Protein AF-A0A6G2DEQ8-F1 (afdb_monomer)

Sequence (140 aa):
EFADGIHILPENAVPGEEVFSYLDLDDEIIELSITPNRADALSMCGVAHEVAAIYDKAVNFKEFTLTETNEAAADALSVSIETDKAPYYAARILDNVTIAPSPQWLQNLLMNEGIRPINNVVDVTNYILLYFGQPMHAFD

Mean predicted aligned error: 4.81 Å

Structure (mmCIF, N/CA/C/O backbone):
data_AF-A0A6G2DEQ8-F1
#
_entry.id   AF-A0A6G2DEQ8-F1
#
loop_
_atom_site.group_PDB
_atom_site.id
_atom_site.type_symbol
_atom_site.label_atom_id
_atom_site.label_alt_id
_atom_site.label_comp_id
_atom_site.label_asym_id
_atom_site.label_entity_id
_atom_site.label_seq_id
_atom_site.pdbx_PDB_ins_code
_atom_site.Cartn_x
_atom_site.Cartn_y
_atom_site.Cartn_z
_atom_site.occupancy
_atom_site.B_iso_or_equiv
_atom_site.auth_seq_id
_atom_site.auth_comp_id
_atom_site.auth_asym_id
_atom_site.auth_atom_id
_atom_site.pdbx_PDB_model_num
ATOM 1 N N . GLU A 1 1 ? 6.676 -10.536 16.449 1.00 45.03 1 GLU A N 1
ATOM 2 C CA . GLU A 1 1 ? 7.874 -10.259 17.267 1.00 45.03 1 GLU A CA 1
ATOM 3 C C . GLU A 1 1 ? 9.098 -10.475 16.402 1.00 45.03 1 GLU A C 1
ATOM 5 O O . GLU A 1 1 ? 9.167 -11.501 15.737 1.00 45.03 1 GLU A O 1
ATOM 10 N N . PHE A 1 2 ? 10.036 -9.527 16.384 1.00 51.91 2 PHE A N 1
ATOM 11 C CA . PHE A 1 2 ? 11.394 -9.832 15.938 1.00 51.91 2 PHE A CA 1
ATOM 12 C C . PHE A 1 2 ? 11.971 -10.758 17.003 1.00 51.91 2 PHE A C 1
ATOM 14 O O . PHE A 1 2 ? 12.320 -10.308 18.091 1.00 51.91 2 PHE A O 1
ATOM 21 N N . ALA A 1 3 ? 11.907 -12.058 16.748 1.00 56.75 3 ALA A N 1
ATOM 22 C CA . ALA A 1 3 ? 12.377 -13.049 17.691 1.00 56.75 3 ALA A CA 1
ATOM 23 C C . ALA A 1 3 ? 13.905 -13.110 17.614 1.00 56.75 3 ALA A C 1
ATOM 25 O O . ALA A 1 3 ? 14.460 -13.316 16.535 1.00 56.75 3 ALA A O 1
ATOM 26 N N . ASP A 1 4 ? 14.580 -12.982 18.757 1.00 66.00 4 ASP A N 1
ATOM 27 C CA . ASP A 1 4 ? 15.927 -13.527 18.920 1.00 66.00 4 ASP A CA 1
ATOM 28 C C . ASP A 1 4 ? 15.814 -15.055 18.768 1.00 66.00 4 ASP A C 1
ATOM 30 O O . ASP A 1 4 ? 15.499 -15.773 19.719 1.00 66.00 4 ASP A O 1
ATOM 34 N N . GLY A 1 5 ? 15.958 -15.558 17.541 1.00 75.19 5 GLY A N 1
ATOM 35 C CA . GLY A 1 5 ? 15.690 -16.960 17.237 1.00 75.19 5 GLY A CA 1
ATOM 36 C C . GLY A 1 5 ? 15.700 -17.290 15.748 1.00 75.19 5 GLY A C 1
ATOM 37 O O . GLY A 1 5 ? 16.101 -16.494 14.904 1.00 75.19 5 GLY A O 1
ATOM 38 N N . ILE A 1 6 ? 15.282 -18.514 15.435 1.00 84.12 6 ILE A N 1
ATOM 39 C CA . ILE A 1 6 ? 15.141 -18.999 14.059 1.00 84.12 6 ILE A CA 1
ATOM 40 C C . ILE A 1 6 ? 13.793 -18.572 13.474 1.00 84.12 6 ILE A C 1
ATOM 42 O O . ILE A 1 6 ? 12.805 -18.453 14.199 1.00 84.12 6 ILE A O 1
ATOM 46 N N . HIS A 1 7 ? 13.739 -18.382 12.156 1.00 82.75 7 HIS A N 1
ATOM 47 C CA . HIS A 1 7 ? 12.473 -18.167 11.465 1.00 82.75 7 HIS A CA 1
ATOM 48 C C . HIS A 1 7 ? 11.648 -19.462 11.476 1.00 82.75 7 HIS A C 1
ATOM 50 O O . HIS A 1 7 ? 12.164 -20.537 11.163 1.00 82.75 7 HIS A O 1
ATOM 56 N N . ILE A 1 8 ? 10.373 -19.358 11.847 1.00 84.81 8 ILE A N 1
ATOM 57 C CA . ILE A 1 8 ? 9.439 -20.485 11.863 1.00 84.81 8 ILE A CA 1
ATOM 58 C C . ILE A 1 8 ? 8.671 -20.456 10.546 1.00 84.81 8 ILE A C 1
ATOM 60 O O . ILE A 1 8 ? 7.896 -19.534 10.306 1.00 84.81 8 ILE A O 1
ATOM 64 N N . LEU A 1 9 ? 8.906 -21.455 9.696 1.00 87.00 9 LEU A N 1
ATOM 65 C CA . LEU A 1 9 ? 8.199 -21.589 8.425 1.00 87.00 9 LEU A CA 1
ATOM 66 C C . LEU A 1 9 ? 6.715 -21.945 8.640 1.00 87.00 9 LEU A C 1
ATOM 68 O O . LEU A 1 9 ? 6.367 -22.508 9.683 1.00 87.00 9 LEU A O 1
ATOM 72 N N . PRO A 1 10 ? 5.846 -21.660 7.652 1.00 85.12 10 PRO A N 1
ATOM 73 C CA . PRO A 1 10 ? 4.450 -22.087 7.674 1.00 85.12 10 PRO A CA 1
ATOM 74 C C . PRO A 1 10 ? 4.292 -23.593 7.932 1.00 85.12 10 PRO A C 1
ATOM 76 O O . PRO A 1 10 ? 5.093 -24.398 7.461 1.00 85.12 10 PRO A O 1
ATOM 79 N N . GLU A 1 11 ? 3.226 -23.998 8.631 1.00 88.62 11 GLU A N 1
ATOM 80 C CA . GLU A 1 11 ? 2.970 -25.415 8.961 1.00 88.62 11 GLU A CA 1
ATOM 81 C C . GLU A 1 11 ? 2.827 -26.317 7.723 1.00 88.62 11 GLU A C 1
ATOM 83 O O . GLU A 1 11 ? 3.030 -27.526 7.802 1.00 88.62 11 GLU A O 1
ATOM 88 N N . ASN A 1 12 ? 2.482 -25.733 6.574 1.00 88.62 12 ASN A N 1
ATOM 89 C CA . ASN A 1 12 ? 2.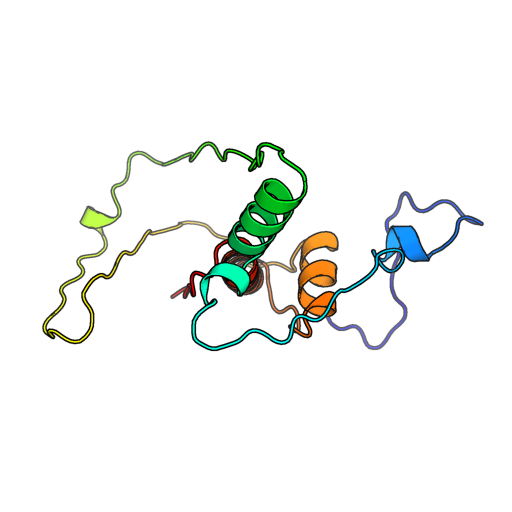363 -26.417 5.292 1.00 88.62 12 ASN A CA 1
ATOM 90 C C . ASN A 1 12 ? 3.673 -26.457 4.483 1.00 88.62 12 ASN A C 1
ATOM 92 O O . ASN A 1 12 ? 3.631 -26.880 3.329 1.00 88.62 12 ASN A O 1
ATOM 96 N N . ALA A 1 13 ? 4.807 -26.023 5.044 1.00 91.81 13 ALA A N 1
ATOM 97 C CA . ALA A 1 13 ? 6.097 -26.101 4.367 1.00 91.81 13 ALA A CA 1
ATOM 98 C C . ALA A 1 13 ? 6.546 -27.559 4.177 1.00 91.81 13 ALA A C 1
ATOM 100 O O . ALA A 1 13 ? 6.560 -28.354 5.122 1.00 91.81 13 ALA A O 1
ATOM 101 N N . VAL A 1 14 ? 6.928 -27.914 2.949 1.00 94.75 14 VAL A N 1
ATOM 102 C CA . VAL A 1 14 ? 7.310 -29.282 2.576 1.00 94.75 14 VAL A CA 1
ATOM 103 C C . VAL A 1 14 ? 8.825 -29.471 2.731 1.00 94.75 14 VAL A C 1
ATOM 105 O O . VAL A 1 14 ? 9.606 -28.775 2.078 1.00 94.75 14 VAL A O 1
ATOM 108 N N . PRO A 1 15 ? 9.291 -30.428 3.558 1.00 94.19 15 PRO A N 1
ATOM 109 C CA . PRO A 1 15 ? 10.719 -30.682 3.712 1.00 94.19 15 PRO A CA 1
ATOM 110 C C . PRO A 1 15 ? 11.403 -31.049 2.389 1.00 94.19 15 PRO A C 1
ATOM 112 O O . PRO A 1 15 ? 11.011 -32.006 1.722 1.00 94.19 15 PRO A O 1
ATOM 115 N N . GLY A 1 16 ? 12.474 -30.323 2.062 1.00 93.56 16 GLY A N 1
ATOM 116 C CA . GLY A 1 16 ? 13.280 -30.534 0.856 1.00 93.56 16 GLY A CA 1
ATOM 117 C C . GLY A 1 16 ? 12.972 -29.573 -0.295 1.00 93.56 16 GLY A C 1
ATOM 118 O O . GLY A 1 16 ? 13.747 -29.544 -1.247 1.00 93.56 16 GLY A O 1
ATOM 119 N N . GLU A 1 17 ? 11.901 -28.781 -0.206 1.00 93.44 17 GLU A N 1
ATOM 120 C CA . GLU A 1 17 ? 11.655 -27.676 -1.138 1.00 93.44 17 GLU A CA 1
ATOM 121 C C . GLU A 1 17 ? 12.560 -26.473 -0.847 1.00 93.44 17 GLU A C 1
ATOM 123 O O . GLU A 1 17 ? 13.079 -26.304 0.262 1.00 93.44 17 GLU A O 1
ATOM 128 N N . GLU A 1 18 ? 12.765 -25.636 -1.866 1.00 91.81 18 GLU A N 1
ATOM 129 C CA . GLU A 1 18 ? 13.539 -24.408 -1.719 1.00 91.81 18 GLU A CA 1
ATOM 130 C C . GLU A 1 18 ? 12.836 -23.423 -0.782 1.00 91.81 18 GLU A C 1
ATOM 132 O O . GLU A 1 18 ? 11.621 -23.247 -0.814 1.00 91.81 18 GLU A O 1
ATOM 137 N N . VAL A 1 19 ? 13.623 -22.759 0.067 1.00 89.69 19 VAL A N 1
ATOM 138 C CA . VAL A 1 19 ? 13.089 -21.863 1.100 1.00 89.69 19 VAL A CA 1
ATOM 139 C C . VAL A 1 19 ? 12.644 -20.508 0.543 1.00 89.69 19 VAL A C 1
ATOM 141 O O . VAL A 1 19 ? 11.846 -19.827 1.178 1.00 89.69 19 VAL A O 1
ATOM 144 N N . PHE A 1 20 ? 13.155 -20.100 -0.622 1.00 89.25 20 PHE A N 1
ATOM 145 C CA . PHE A 1 20 ? 12.992 -18.738 -1.136 1.00 89.25 20 PHE A CA 1
ATOM 146 C C . PHE A 1 20 ? 11.528 -18.372 -1.371 1.00 89.25 20 PHE A C 1
ATOM 148 O O . PHE A 1 20 ? 11.095 -17.333 -0.882 1.00 89.25 20 PHE A O 1
ATOM 155 N N . SER A 1 21 ? 10.748 -19.271 -1.974 1.00 84.81 21 SER A N 1
ATOM 156 C CA . SER A 1 21 ? 9.317 -19.051 -2.210 1.00 84.81 21 SER A CA 1
ATOM 157 C C . SER A 1 21 ? 8.491 -19.002 -0.921 1.00 84.81 21 SER A C 1
ATOM 159 O O . SER A 1 21 ? 7.436 -18.383 -0.887 1.00 84.81 21 SER A O 1
ATOM 161 N N . TYR A 1 22 ? 8.956 -19.620 0.174 1.00 83.81 22 TYR A N 1
ATOM 162 C CA . TYR A 1 22 ? 8.298 -19.484 1.482 1.00 83.81 22 TYR A CA 1
ATOM 163 C C . TYR A 1 22 ? 8.568 -18.129 2.144 1.00 83.81 22 TYR A C 1
ATOM 165 O O . TYR A 1 22 ? 7.848 -17.740 3.064 1.00 83.81 22 TYR A O 1
ATOM 173 N N . LEU A 1 23 ? 9.623 -17.439 1.713 1.00 83.38 23 LEU A N 1
ATOM 174 C CA . LEU A 1 23 ? 10.081 -16.178 2.282 1.00 83.38 23 LEU A CA 1
ATOM 175 C C . LEU A 1 23 ? 9.848 -14.980 1.347 1.00 83.38 23 LEU A C 1
ATOM 177 O O . LEU A 1 23 ? 10.221 -13.876 1.728 1.00 83.38 23 LEU A O 1
ATOM 181 N N . ASP A 1 24 ? 9.241 -15.183 0.171 1.00 81.94 24 ASP A N 1
ATOM 182 C CA . ASP A 1 24 ? 9.149 -14.200 -0.924 1.00 81.94 24 ASP A CA 1
ATOM 183 C C . ASP A 1 24 ? 10.523 -13.577 -1.270 1.00 81.94 24 ASP A C 1
ATOM 185 O O . ASP A 1 24 ? 10.665 -12.362 -1.426 1.00 81.94 24 ASP A O 1
ATOM 189 N N . LEU A 1 25 ? 11.563 -14.420 -1.325 1.00 83.38 25 LEU A N 1
ATOM 190 C CA . LEU A 1 25 ? 12.948 -14.042 -1.655 1.00 83.38 25 LEU A CA 1
ATOM 191 C C . LEU A 1 25 ? 13.375 -14.504 -3.060 1.00 83.38 25 LEU A C 1
ATOM 193 O O . LEU A 1 25 ? 14.568 -14.585 -3.353 1.00 83.38 25 LEU A O 1
ATOM 197 N N . ASP A 1 26 ? 12.411 -14.851 -3.906 1.00 87.62 26 ASP A N 1
ATOM 198 C CA . ASP A 1 26 ? 12.575 -15.334 -5.278 1.00 87.62 26 ASP A CA 1
ATOM 199 C C . ASP A 1 26 ? 12.080 -14.331 -6.339 1.00 87.62 26 ASP A C 1
ATOM 201 O O . ASP A 1 26 ? 11.819 -14.724 -7.474 1.00 87.62 26 ASP A O 1
ATOM 205 N N . ASP A 1 27 ? 11.994 -13.044 -5.984 1.00 87.81 27 ASP A N 1
ATOM 206 C CA . ASP A 1 27 ? 11.565 -11.952 -6.871 1.00 87.81 27 ASP A CA 1
ATOM 207 C C . ASP A 1 27 ? 12.679 -10.912 -7.099 1.00 87.81 27 ASP A C 1
ATOM 209 O O . ASP A 1 27 ? 13.596 -10.749 -6.284 1.00 87.81 27 ASP A O 1
ATOM 213 N N . GLU A 1 28 ? 12.601 -10.186 -8.214 1.00 91.25 28 GLU A N 1
ATOM 214 C CA . GLU A 1 28 ? 13.540 -9.120 -8.552 1.00 91.25 28 GLU A CA 1
ATOM 215 C C . GLU A 1 28 ? 1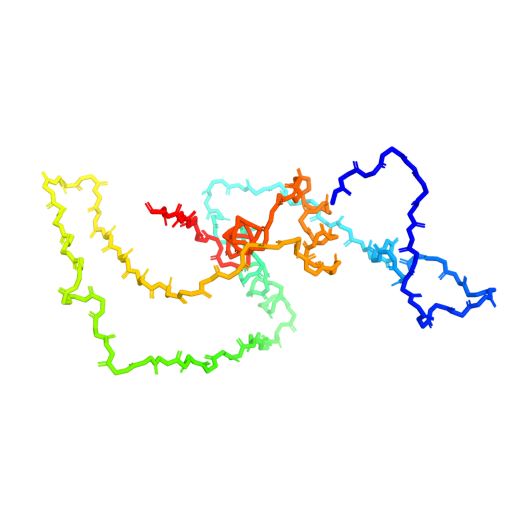3.015 -7.734 -8.162 1.00 91.25 28 GLU A C 1
ATOM 217 O O . GLU A 1 28 ? 11.940 -7.301 -8.572 1.00 91.25 28 GLU A O 1
ATOM 222 N N . ILE A 1 29 ? 13.839 -6.973 -7.437 1.00 92.56 29 ILE A N 1
ATOM 223 C CA . ILE A 1 29 ? 13.521 -5.596 -7.042 1.00 92.56 29 ILE A CA 1
ATOM 224 C C . ILE A 1 29 ? 14.197 -4.6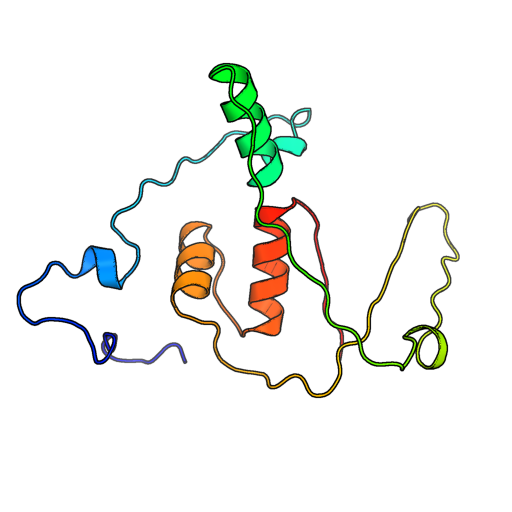22 -8.009 1.00 92.56 29 ILE A C 1
ATOM 226 O O . ILE A 1 29 ? 15.422 -4.616 -8.161 1.00 92.56 29 ILE A O 1
ATOM 230 N N . ILE A 1 30 ? 13.395 -3.776 -8.658 1.00 94.56 30 ILE A N 1
ATOM 231 C CA . ILE A 1 30 ? 13.870 -2.739 -9.579 1.00 94.56 30 ILE A CA 1
ATOM 232 C C . ILE A 1 30 ? 13.828 -1.385 -8.872 1.00 94.56 30 ILE A C 1
ATOM 234 O O . ILE A 1 30 ? 12.762 -0.810 -8.671 1.00 94.56 30 ILE A O 1
ATOM 238 N N . GLU A 1 31 ? 15.000 -0.834 -8.561 1.00 94.56 31 GLU A N 1
ATOM 239 C CA . GLU A 1 31 ? 15.109 0.510 -7.992 1.00 94.56 31 GLU A CA 1
ATOM 240 C C . GLU A 1 31 ? 15.067 1.579 -9.097 1.00 94.56 31 GLU A C 1
ATOM 242 O O . GLU A 1 31 ? 15.895 1.600 -10.015 1.00 94.56 31 GLU A O 1
ATOM 247 N N . LEU A 1 32 ? 14.095 2.491 -9.013 1.00 94.56 32 LEU A N 1
ATOM 248 C CA . LEU A 1 32 ? 13.913 3.569 -9.983 1.00 94.56 32 LEU A CA 1
ATOM 249 C C . LEU A 1 32 ? 14.534 4.877 -9.481 1.00 94.56 32 LEU A C 1
ATOM 251 O O . LEU A 1 32 ? 14.175 5.396 -8.426 1.00 94.56 32 LEU A O 1
ATOM 255 N N . SER A 1 33 ? 15.399 5.491 -10.293 1.00 96.31 33 SER A N 1
ATOM 256 C CA . SER A 1 33 ? 15.838 6.872 -10.060 1.00 96.31 33 SER A CA 1
ATOM 257 C C . SER A 1 33 ? 14.827 7.846 -10.669 1.00 96.31 33 SER A C 1
ATOM 259 O O . SER A 1 33 ? 14.880 8.174 -11.856 1.00 96.31 33 SER A O 1
ATOM 261 N N . ILE A 1 34 ? 13.861 8.266 -9.855 1.00 95.56 34 ILE A N 1
ATOM 262 C CA . ILE A 1 34 ? 12.720 9.076 -10.296 1.00 95.56 34 ILE A CA 1
ATOM 263 C C . ILE A 1 34 ? 13.089 10.564 -10.311 1.00 95.56 34 ILE A C 1
ATOM 265 O O . ILE A 1 34 ? 13.573 11.124 -9.326 1.00 95.56 34 ILE A O 1
ATOM 269 N N . THR A 1 35 ? 12.831 11.236 -11.433 1.00 96.62 35 THR A N 1
ATOM 270 C CA . THR A 1 35 ? 13.001 12.689 -11.558 1.00 96.62 35 THR A CA 1
ATOM 271 C C . THR A 1 35 ? 11.794 13.444 -10.978 1.00 96.62 35 THR A C 1
ATOM 273 O O . THR A 1 35 ? 10.681 12.919 -10.980 1.00 96.62 35 THR A O 1
ATOM 276 N N . PRO A 1 36 ? 11.939 14.713 -10.539 1.00 96.56 36 PRO A N 1
ATOM 277 C CA . PRO A 1 36 ? 10.867 15.439 -9.837 1.00 96.56 36 PRO A CA 1
ATOM 278 C C . PRO A 1 36 ? 9.545 15.594 -10.604 1.00 96.56 36 PRO A C 1
ATOM 280 O O . PRO A 1 36 ? 8.495 15.795 -10.004 1.00 96.56 36 PRO A O 1
ATOM 283 N N . ASN A 1 37 ? 9.579 15.519 -11.934 1.00 97.31 37 ASN A N 1
ATOM 284 C CA . ASN A 1 37 ? 8.401 15.613 -12.796 1.00 97.31 37 ASN A CA 1
ATOM 285 C C . ASN A 1 37 ? 7.644 14.282 -12.967 1.00 97.31 37 ASN A C 1
ATOM 287 O O . ASN A 1 37 ? 6.684 14.254 -13.733 1.00 97.31 37 ASN A O 1
ATOM 291 N N . ARG A 1 38 ? 8.088 13.197 -12.316 1.00 97.12 38 ARG A N 1
ATOM 292 C CA . ARG A 1 38 ? 7.525 11.840 -12.420 1.00 97.12 38 ARG A CA 1
ATOM 293 C C . ARG A 1 38 ? 7.033 11.305 -11.073 1.00 97.12 38 ARG A C 1
ATOM 295 O O . ARG A 1 38 ? 7.250 10.148 -10.733 1.00 97.12 38 ARG A O 1
ATOM 302 N N . ALA A 1 39 ? 6.381 12.161 -10.285 1.00 97.00 39 ALA A N 1
ATOM 303 C CA . ALA A 1 39 ? 5.841 11.780 -8.979 1.00 97.00 39 ALA A CA 1
ATOM 304 C C . ALA A 1 39 ? 4.806 10.640 -9.060 1.00 97.00 39 ALA A C 1
ATOM 306 O O . ALA A 1 39 ? 4.630 9.910 -8.092 1.00 97.00 39 ALA A O 1
ATOM 307 N N . ASP A 1 40 ? 4.168 10.449 -10.218 1.00 97.00 40 ASP A N 1
ATOM 308 C CA . ASP A 1 40 ? 3.322 9.291 -10.513 1.00 97.00 40 ASP A CA 1
ATOM 309 C C . ASP A 1 40 ? 4.057 7.958 -10.288 1.00 97.00 40 ASP A C 1
ATOM 311 O O . ASP A 1 40 ? 3.495 7.035 -9.698 1.00 97.00 40 ASP A O 1
ATOM 315 N N . ALA A 1 41 ? 5.337 7.881 -10.667 1.00 97.19 41 ALA A N 1
ATOM 316 C CA . ALA A 1 41 ? 6.156 6.677 -10.556 1.00 97.19 41 ALA A CA 1
ATOM 317 C C . ALA A 1 41 ? 6.615 6.363 -9.119 1.00 97.19 41 ALA A C 1
ATOM 319 O O . ALA A 1 41 ? 7.285 5.359 -8.909 1.00 97.19 41 ALA A O 1
ATOM 320 N N . LEU A 1 42 ? 6.238 7.172 -8.119 1.00 96.94 42 LEU A N 1
ATOM 321 C CA . LEU A 1 42 ? 6.468 6.884 -6.693 1.00 96.94 42 LEU A CA 1
ATOM 322 C C . LEU A 1 42 ? 5.447 5.885 -6.116 1.00 96.94 42 LEU A C 1
ATOM 324 O O . LEU A 1 42 ? 5.316 5.766 -4.900 1.00 96.94 42 LEU A O 1
ATOM 328 N N . SER A 1 43 ? 4.681 5.211 -6.974 1.00 97.56 43 SER A N 1
ATOM 329 C CA . SER A 1 43 ? 3.659 4.246 -6.581 1.00 97.56 43 SER A CA 1
ATOM 330 C C . SER A 1 43 ? 3.585 3.075 -7.551 1.00 97.56 43 SER A C 1
ATOM 332 O O . SER A 1 43 ? 3.812 3.243 -8.754 1.00 97.56 43 SER A O 1
ATOM 334 N N . MET A 1 44 ? 3.161 1.911 -7.059 1.00 97.06 44 MET A N 1
ATOM 335 C CA . MET A 1 44 ? 2.927 0.741 -7.910 1.00 97.06 44 MET A CA 1
ATOM 336 C C . MET A 1 44 ? 1.853 1.006 -8.964 1.00 97.06 44 MET A C 1
ATOM 338 O O . MET A 1 44 ? 2.015 0.598 -10.111 1.00 97.06 44 MET A O 1
ATOM 342 N N . CYS A 1 45 ? 0.780 1.730 -8.617 1.00 97.44 45 CYS A N 1
ATOM 343 C CA . CYS A 1 45 ? -0.249 2.112 -9.586 1.00 97.44 45 CYS A CA 1
ATOM 344 C C . CYS A 1 45 ? 0.321 2.958 -10.732 1.00 97.44 45 CYS A C 1
ATOM 346 O O . CYS A 1 45 ? 0.037 2.682 -11.899 1.00 97.44 45 CYS A O 1
ATOM 348 N N . GLY A 1 46 ? 1.127 3.976 -10.422 1.00 97.62 46 GLY A N 1
ATOM 349 C CA . GLY A 1 46 ? 1.699 4.847 -11.447 1.00 97.62 46 GLY A CA 1
ATOM 350 C C . GLY A 1 46 ? 2.747 4.145 -12.308 1.00 97.62 46 GLY A C 1
ATOM 351 O O . GLY A 1 46 ? 2.696 4.259 -13.533 1.00 97.62 46 GLY A O 1
ATOM 352 N N . VAL A 1 47 ? 3.622 3.329 -11.707 1.00 97.69 47 VAL A N 1
ATOM 353 C CA . VAL A 1 47 ? 4.573 2.492 -12.464 1.00 97.69 47 VAL A CA 1
ATOM 354 C C . VAL A 1 47 ? 3.834 1.487 -13.350 1.00 97.69 47 VAL A C 1
ATOM 356 O O . VAL A 1 47 ? 4.190 1.328 -14.516 1.00 97.69 47 VAL A O 1
ATOM 359 N N . ALA A 1 48 ? 2.765 0.853 -12.858 1.00 97.81 48 ALA A N 1
ATOM 360 C CA . ALA A 1 48 ? 1.958 -0.069 -13.657 1.00 97.81 48 ALA A CA 1
ATOM 361 C C . ALA A 1 48 ? 1.335 0.621 -14.880 1.00 97.81 48 ALA A C 1
ATOM 363 O O . ALA A 1 48 ? 1.329 0.043 -15.967 1.00 97.81 48 ALA A O 1
ATOM 364 N N . HIS A 1 49 ? 0.860 1.861 -14.731 1.00 98.00 49 HIS A N 1
ATOM 365 C CA . HIS A 1 49 ? 0.389 2.667 -15.858 1.00 98.00 49 HIS A CA 1
ATOM 366 C C . HIS A 1 49 ? 1.495 2.967 -16.879 1.00 98.00 49 HIS A C 1
ATOM 368 O O . HIS A 1 49 ? 1.247 2.833 -18.078 1.00 98.00 49 HIS A O 1
ATOM 374 N N . GLU A 1 50 ? 2.705 3.316 -16.431 1.00 97.62 50 GLU A N 1
ATOM 375 C CA . GLU A 1 50 ? 3.852 3.550 -17.322 1.00 97.62 50 GLU A CA 1
ATOM 376 C C . GLU A 1 50 ? 4.222 2.283 -18.105 1.00 97.62 50 GLU A C 1
ATOM 378 O O . GLU A 1 50 ? 4.332 2.304 -19.333 1.00 97.62 50 GLU A O 1
ATOM 383 N N . VAL A 1 51 ? 4.363 1.152 -17.408 1.00 97.50 51 VAL A N 1
ATOM 384 C CA . VAL A 1 51 ? 4.685 -0.143 -18.024 1.00 97.50 51 VAL A CA 1
ATOM 385 C C . VAL A 1 51 ? 3.596 -0.543 -19.020 1.00 97.50 51 VAL A C 1
ATOM 387 O O . VAL A 1 51 ? 3.896 -0.945 -20.144 1.00 97.50 51 VAL A O 1
ATOM 390 N N . ALA A 1 52 ? 2.324 -0.385 -18.657 1.00 98.25 52 ALA A N 1
ATOM 391 C CA . ALA A 1 52 ? 1.213 -0.690 -19.548 1.00 98.25 52 ALA A CA 1
ATOM 392 C C . ALA A 1 52 ? 1.225 0.168 -20.823 1.00 98.25 52 ALA A C 1
ATOM 394 O O . ALA A 1 52 ? 0.986 -0.366 -21.906 1.00 98.25 52 ALA A O 1
ATOM 395 N N . ALA A 1 53 ? 1.572 1.455 -20.723 1.00 98.00 53 ALA A N 1
ATOM 396 C CA . ALA A 1 53 ? 1.723 2.324 -21.888 1.00 98.00 53 ALA A CA 1
ATOM 397 C C . ALA A 1 53 ? 2.880 1.882 -22.805 1.00 98.00 53 ALA A C 1
ATOM 399 O O . ALA A 1 53 ? 2.715 1.867 -24.024 1.00 98.00 53 ALA A O 1
ATOM 400 N N . ILE A 1 54 ? 4.023 1.470 -22.239 1.00 98.12 54 ILE A N 1
ATOM 401 C CA . ILE A 1 54 ? 5.187 0.975 -23.003 1.00 98.12 54 ILE A CA 1
ATOM 402 C C . ILE A 1 54 ? 4.837 -0.281 -23.810 1.00 98.12 54 ILE A C 1
ATOM 404 O O . ILE A 1 54 ? 5.259 -0.420 -24.959 1.00 98.12 54 ILE A O 1
ATOM 408 N N . TYR A 1 55 ? 4.074 -1.197 -23.213 1.00 98.25 55 TYR A N 1
ATOM 409 C CA . TYR A 1 55 ? 3.758 -2.499 -23.808 1.00 98.25 55 TYR A CA 1
ATOM 410 C C . TYR A 1 55 ? 2.411 -2.550 -24.546 1.00 98.25 55 TYR A C 1
ATOM 412 O O . TYR A 1 55 ? 2.017 -3.634 -24.988 1.00 98.25 55 TYR A O 1
ATOM 420 N N . ASP A 1 56 ? 1.711 -1.418 -24.680 1.00 97.94 56 ASP A N 1
ATOM 421 C CA . ASP A 1 56 ? 0.359 -1.325 -25.254 1.00 97.94 56 ASP A CA 1
ATOM 422 C C . ASP A 1 56 ? -0.618 -2.326 -24.600 1.00 97.94 56 ASP A C 1
ATOM 424 O O . ASP A 1 56 ? -1.220 -3.202 -25.232 1.00 97.94 56 ASP A O 1
ATOM 428 N N . LYS A 1 57 ? -0.706 -2.251 -23.267 1.00 98.19 57 LYS A N 1
ATOM 429 C CA . LYS A 1 57 ? -1.571 -3.088 -22.426 1.00 98.19 57 LYS A CA 1
ATOM 430 C C . LYS A 1 57 ? -2.523 -2.238 -21.596 1.00 98.19 57 LYS A C 1
ATOM 432 O O . LYS A 1 57 ? -2.292 -1.062 -21.342 1.00 98.19 57 LYS A O 1
ATOM 437 N N . ALA A 1 58 ? -3.597 -2.870 -21.133 1.00 96.69 58 ALA A N 1
ATOM 438 C CA . ALA A 1 58 ? -4.456 -2.306 -20.102 1.00 96.69 58 ALA A CA 1
ATOM 439 C C . ALA A 1 58 ? -3.932 -2.695 -18.715 1.00 96.69 58 ALA A C 1
ATOM 441 O O . ALA A 1 58 ? -3.517 -3.839 -18.506 1.00 96.69 58 ALA A O 1
ATOM 442 N N . VAL A 1 59 ? -3.996 -1.763 -17.764 1.00 96.38 59 VAL A N 1
ATOM 443 C CA . VAL A 1 59 ? -3.757 -2.070 -16.352 1.00 96.38 59 VAL A CA 1
ATOM 444 C C . VAL A 1 59 ? -5.027 -2.659 -15.753 1.00 96.38 59 VAL A C 1
ATOM 446 O O . VAL A 1 59 ? -6.123 -2.167 -16.014 1.00 96.38 59 VAL A O 1
ATOM 449 N N . ASN A 1 60 ? -4.877 -3.695 -14.932 1.00 94.56 60 ASN A N 1
ATOM 450 C CA . ASN A 1 60 ? -5.974 -4.274 -14.169 1.00 94.56 60 ASN A CA 1
ATOM 451 C C . ASN A 1 60 ? -5.636 -4.161 -12.688 1.00 94.56 60 ASN A C 1
ATOM 453 O O . ASN A 1 60 ? -4.749 -4.857 -12.198 1.00 94.56 60 ASN A O 1
ATOM 457 N N . PHE A 1 61 ? -6.339 -3.281 -11.985 1.00 92.81 61 PHE A N 1
ATOM 458 C CA . PHE A 1 61 ? -6.219 -3.177 -10.538 1.00 92.81 61 PHE A CA 1
ATOM 459 C C . PHE A 1 61 ? -7.280 -4.026 -9.859 1.00 92.81 61 PHE A C 1
ATOM 461 O O . PHE A 1 61 ? -8.386 -4.205 -10.370 1.00 92.81 61 PHE A O 1
ATOM 468 N N . LYS A 1 62 ? -6.941 -4.538 -8.678 1.00 87.44 62 LYS A N 1
ATOM 469 C CA . LYS A 1 62 ? -7.905 -5.237 -7.840 1.00 87.44 62 LYS A CA 1
ATOM 470 C C . LYS A 1 62 ? -8.964 -4.249 -7.359 1.00 87.44 62 LYS A C 1
ATOM 472 O O . LYS A 1 62 ? -8.639 -3.255 -6.713 1.00 87.44 62 LYS A O 1
ATOM 477 N N . GLU A 1 63 ? -10.225 -4.544 -7.648 1.00 87.31 63 GLU A N 1
ATOM 478 C CA . GLU A 1 63 ? -11.344 -3.825 -7.052 1.00 87.31 63 GLU A CA 1
ATOM 479 C C . GLU A 1 63 ? -11.585 -4.327 -5.627 1.00 87.31 63 GLU A C 1
ATOM 481 O O . GLU A 1 63 ? -11.551 -5.530 -5.350 1.00 87.31 63 GLU A O 1
ATOM 486 N N . PHE A 1 64 ? -11.839 -3.392 -4.717 1.00 85.38 64 PHE A N 1
ATOM 487 C CA . PHE A 1 64 ? -12.176 -3.693 -3.334 1.00 85.38 64 PHE A CA 1
ATOM 488 C C . PHE A 1 64 ? -13.614 -3.269 -3.073 1.00 85.38 64 PHE A C 1
ATOM 490 O O . PHE A 1 64 ? -13.966 -2.098 -3.208 1.00 85.38 64 PHE A O 1
ATOM 497 N N . THR A 1 65 ? -14.454 -4.225 -2.681 1.00 91.88 65 THR A N 1
ATOM 498 C CA . THR A 1 65 ? -15.796 -3.915 -2.194 1.00 91.88 65 THR A CA 1
ATOM 499 C C . THR A 1 65 ? -15.693 -3.427 -0.759 1.00 91.88 65 THR A C 1
ATOM 501 O O . THR A 1 65 ? -15.272 -4.164 0.133 1.00 91.88 65 THR A O 1
ATOM 504 N N . LEU A 1 66 ? -16.079 -2.176 -0.535 1.00 90.25 66 LEU A N 1
ATOM 505 C CA . LEU A 1 66 ? -16.142 -1.615 0.801 1.00 90.25 66 LEU A CA 1
ATOM 506 C C . LEU A 1 66 ? -17.376 -2.155 1.533 1.00 90.25 66 LEU A C 1
ATOM 508 O O . LEU A 1 66 ? -18.489 -2.088 1.016 1.00 90.25 66 LEU A O 1
ATOM 512 N N . THR A 1 67 ? -17.167 -2.683 2.737 1.00 91.62 67 THR A N 1
ATOM 513 C CA . THR A 1 67 ? -18.248 -3.076 3.647 1.00 91.62 67 THR A CA 1
ATOM 514 C C . THR A 1 67 ? -18.294 -2.069 4.786 1.00 91.62 67 THR A C 1
ATOM 516 O O . THR A 1 67 ? -17.313 -1.934 5.515 1.00 91.62 67 THR A O 1
ATOM 519 N N . GLU A 1 68 ? -19.410 -1.357 4.922 1.00 94.06 68 GLU A N 1
ATOM 520 C CA . GLU A 1 68 ? -19.612 -0.331 5.950 1.00 94.06 68 GLU A CA 1
ATOM 521 C C . GLU A 1 68 ? -20.721 -0.758 6.916 1.00 94.06 68 GLU A C 1
ATOM 523 O O . GLU A 1 68 ? -21.609 -1.545 6.572 1.00 94.06 68 GLU A O 1
ATOM 528 N N . THR A 1 69 ? -20.658 -0.245 8.143 1.00 93.69 69 THR A N 1
ATOM 529 C CA . THR A 1 69 ? -21.781 -0.306 9.080 1.00 93.69 69 THR A CA 1
ATOM 530 C C . THR A 1 69 ? -22.813 0.768 8.710 1.00 93.69 69 THR A C 1
ATOM 532 O O . THR A 1 69 ? -22.628 1.541 7.771 1.00 93.69 69 THR A O 1
ATOM 535 N N . ASN A 1 70 ? -23.921 0.830 9.451 1.00 93.75 70 ASN A N 1
ATOM 536 C CA . ASN A 1 70 ? -24.911 1.897 9.279 1.00 93.75 70 ASN A CA 1
ATOM 537 C C . ASN A 1 70 ? -24.530 3.196 10.017 1.00 93.75 70 ASN A C 1
ATOM 539 O O . ASN A 1 70 ? -25.305 4.149 9.991 1.00 93.75 70 ASN A O 1
ATOM 543 N N . GLU A 1 71 ? -23.392 3.223 10.712 1.00 94.44 71 GLU A N 1
ATOM 544 C CA . GLU A 1 71 ? -22.950 4.369 11.507 1.00 94.44 71 GLU A CA 1
ATOM 545 C C . GLU A 1 71 ? -22.098 5.298 10.642 1.00 94.44 71 GLU A C 1
ATOM 547 O O . GLU A 1 71 ? -21.145 4.867 9.989 1.00 94.44 71 GLU A O 1
ATOM 552 N N . ALA A 1 72 ? -22.446 6.584 10.611 1.00 94.19 72 ALA A N 1
ATOM 553 C CA . ALA A 1 72 ? -21.706 7.554 9.825 1.00 94.19 72 ALA A CA 1
ATOM 554 C C . ALA A 1 72 ? -20.543 8.121 10.644 1.00 94.19 72 ALA A C 1
ATOM 556 O O . ALA A 1 72 ? -20.735 8.640 11.741 1.00 94.19 72 ALA A O 1
ATOM 557 N N . ALA A 1 73 ? -19.339 8.140 10.064 1.00 94.56 73 ALA A N 1
ATOM 558 C CA . ALA A 1 73 ? -18.180 8.770 10.704 1.00 94.56 73 ALA A CA 1
ATOM 559 C C . ALA A 1 73 ? -18.432 10.250 11.068 1.00 94.56 73 ALA A C 1
ATOM 561 O O . ALA A 1 73 ? -17.897 10.740 12.057 1.00 94.56 73 ALA A O 1
ATOM 562 N N . ALA A 1 74 ? -19.287 10.939 10.301 1.00 94.44 74 ALA A N 1
ATOM 563 C CA . ALA A 1 74 ? -19.682 12.327 10.541 1.00 94.44 74 ALA A CA 1
ATOM 564 C C . ALA A 1 74 ? -20.467 12.540 11.851 1.00 94.44 74 ALA A C 1
ATOM 566 O O . ALA A 1 74 ? -20.507 13.664 12.349 1.00 94.44 74 ALA A O 1
ATOM 567 N N . ASP A 1 75 ? -21.066 11.485 12.413 1.00 95.00 75 ASP A N 1
ATOM 568 C CA . ASP A 1 75 ? -21.779 11.559 13.693 1.00 95.00 75 ASP A CA 1
ATOM 569 C C . ASP A 1 75 ? -20.811 11.559 14.890 1.00 95.00 75 ASP A C 1
ATOM 571 O O . ASP A 1 75 ? -21.153 12.052 15.965 1.00 95.00 75 ASP A O 1
ATOM 575 N N . ALA A 1 76 ? -19.592 11.038 14.705 1.00 94.56 76 ALA A N 1
ATOM 576 C CA . ALA A 1 76 ? -18.573 10.916 15.748 1.00 94.56 76 ALA A CA 1
ATOM 577 C C . ALA A 1 76 ? -17.389 11.884 15.569 1.00 94.56 76 ALA A C 1
ATOM 579 O O . ALA A 1 76 ? -16.772 12.287 16.556 1.00 94.56 76 ALA A O 1
ATOM 580 N N . LEU A 1 77 ? -17.074 12.284 14.333 1.00 95.69 77 LEU A N 1
ATOM 581 C CA . LEU A 1 77 ? -15.934 13.140 14.012 1.00 95.69 77 LEU A CA 1
ATOM 582 C C . LEU A 1 77 ? -16.325 14.249 13.033 1.00 95.69 77 LEU A C 1
ATOM 584 O O . LEU A 1 77 ? -16.871 14.003 11.959 1.00 95.69 77 LEU A O 1
ATOM 588 N N . SER A 1 78 ? -15.951 15.480 13.380 1.00 96.38 78 SER A N 1
ATOM 589 C CA . SER A 1 78 ? -16.011 16.636 12.487 1.00 96.38 78 SER A CA 1
ATOM 590 C C . SER A 1 78 ? -14.600 17.126 12.189 1.00 96.38 78 SER A C 1
ATOM 592 O O . SER A 1 78 ? -13.766 17.217 13.090 1.00 96.38 78 SER A O 1
ATOM 594 N N . VAL A 1 79 ? -14.338 17.452 10.924 1.00 95.94 79 VAL A N 1
ATOM 595 C CA . VAL A 1 79 ? -13.053 17.982 10.463 1.00 95.94 79 VAL A CA 1
ATOM 596 C C . VAL A 1 79 ? -13.283 19.329 9.791 1.00 95.94 79 VAL A C 1
ATOM 598 O O . VAL A 1 79 ? -14.095 19.444 8.872 1.00 95.94 79 VAL A O 1
ATOM 601 N N . SER A 1 80 ? -12.532 20.342 10.218 1.00 96.69 80 SER A N 1
ATOM 602 C CA . SER A 1 80 ? -12.458 21.651 9.572 1.00 96.69 80 SER A CA 1
ATOM 603 C C . SER A 1 80 ? -11.019 21.967 9.170 1.00 96.69 80 SER A C 1
ATOM 605 O O . SER A 1 80 ? -10.062 21.586 9.842 1.00 96.69 80 SER A O 1
ATOM 607 N N . ILE A 1 81 ? -10.866 22.679 8.056 1.00 97.81 81 ILE A N 1
ATOM 608 C CA . ILE A 1 81 ? -9.576 23.177 7.584 1.00 97.81 81 ILE A CA 1
ATOM 609 C C . ILE A 1 81 ? -9.592 24.701 7.717 1.00 97.81 81 ILE A C 1
ATOM 611 O O . ILE A 1 81 ? -10.351 25.379 7.030 1.00 97.81 81 ILE A O 1
ATOM 615 N N . GLU A 1 82 ? -8.744 25.242 8.591 1.00 97.50 82 GLU A N 1
ATOM 616 C CA . GLU A 1 82 ? -8.643 26.688 8.864 1.00 97.50 82 GLU A CA 1
ATOM 617 C C . GLU A 1 82 ? -7.423 27.338 8.180 1.00 97.50 82 GLU A C 1
ATOM 619 O O . GLU A 1 82 ? -6.943 28.398 8.578 1.00 97.50 82 GLU A O 1
ATOM 624 N N . THR A 1 83 ? -6.886 26.691 7.143 1.00 97.44 83 THR A N 1
ATOM 625 C CA . THR A 1 83 ? -5.722 27.154 6.378 1.00 97.44 83 THR A CA 1
ATOM 626 C C . THR A 1 83 ? -5.899 26.888 4.887 1.00 97.44 83 THR A C 1
ATOM 628 O O . THR A 1 83 ? -6.530 25.922 4.479 1.00 97.44 83 THR A O 1
ATOM 631 N N . ASP A 1 84 ? -5.284 27.724 4.061 1.00 96.69 84 ASP A N 1
ATOM 632 C CA . ASP A 1 84 ? -5.169 27.552 2.612 1.00 96.69 84 ASP A CA 1
ATOM 633 C C . ASP A 1 84 ? -4.067 26.559 2.196 1.00 96.69 84 ASP A C 1
ATOM 635 O O . ASP A 1 84 ? -3.989 26.165 1.034 1.00 96.69 84 ASP A O 1
ATOM 639 N N . LYS A 1 85 ? -3.216 26.123 3.134 1.00 97.75 85 LYS A N 1
ATOM 640 C CA . LYS A 1 85 ? -2.074 25.229 2.866 1.00 97.75 85 LYS A CA 1
ATOM 641 C C . LYS A 1 85 ? -2.446 23.753 2.738 1.00 97.75 85 LYS A C 1
ATOM 643 O O . LYS A 1 85 ? -1.606 22.954 2.334 1.00 97.75 85 LYS A O 1
ATOM 648 N N . ALA A 1 86 ? -3.669 23.389 3.106 1.00 96.94 86 ALA A N 1
ATOM 649 C CA . ALA A 1 86 ? -4.176 22.026 3.039 1.00 96.94 86 ALA A CA 1
ATOM 650 C C . ALA A 1 86 ? -5.482 22.036 2.233 1.00 96.94 86 ALA A C 1
ATOM 652 O O . ALA A 1 86 ? -6.528 22.362 2.781 1.00 96.94 86 ALA A O 1
ATOM 653 N N . PRO A 1 87 ? -5.459 21.716 0.930 1.00 96.81 87 PRO A N 1
ATOM 654 C CA . PRO A 1 87 ? -6.657 21.822 0.097 1.00 96.81 87 PRO A CA 1
ATOM 655 C C . PRO A 1 87 ? -7.708 20.744 0.404 1.00 96.81 87 PRO A C 1
ATOM 657 O O . PRO A 1 87 ? -8.860 20.886 0.002 1.00 96.81 87 PRO A O 1
ATOM 660 N N . TYR A 1 88 ? -7.320 19.656 1.075 1.00 97.38 88 TYR A N 1
ATOM 661 C CA . TYR A 1 88 ? -8.190 18.521 1.353 1.00 97.38 88 TYR A CA 1
ATOM 662 C C . TYR A 1 88 ? -7.753 17.777 2.616 1.00 97.38 88 TYR A C 1
ATOM 664 O O . TYR A 1 88 ? -6.559 17.610 2.864 1.00 97.38 88 TYR A O 1
ATOM 672 N N . TYR A 1 89 ? -8.732 17.303 3.382 1.00 96.88 89 TYR A N 1
ATOM 673 C CA . TYR A 1 89 ? -8.544 16.383 4.494 1.00 96.88 89 TYR A CA 1
ATOM 674 C C . TYR A 1 89 ? -9.776 15.486 4.578 1.00 96.88 89 TYR A C 1
ATOM 676 O O . TYR A 1 89 ? -10.905 15.977 4.569 1.00 96.88 89 TYR A O 1
ATOM 684 N N . ALA A 1 90 ? -9.559 14.180 4.669 1.00 95.75 90 ALA A N 1
ATOM 685 C CA . ALA A 1 90 ? -10.615 13.203 4.875 1.00 95.75 90 ALA A CA 1
ATOM 686 C C . ALA A 1 90 ? -10.227 12.258 6.002 1.00 95.75 90 ALA A C 1
ATOM 688 O O . ALA A 1 90 ? -9.054 11.937 6.183 1.00 95.75 90 ALA A O 1
ATOM 689 N N . ALA A 1 91 ? -11.233 11.808 6.739 1.00 96.19 91 ALA A N 1
ATOM 690 C CA . ALA A 1 91 ? -11.088 10.829 7.795 1.00 96.19 91 ALA A CA 1
ATOM 691 C C . ALA A 1 91 ? -12.186 9.776 7.655 1.00 96.19 91 ALA A C 1
ATOM 693 O O . ALA A 1 91 ? -13.291 10.062 7.188 1.00 96.19 91 ALA A O 1
ATOM 694 N N . ARG A 1 92 ? -11.866 8.557 8.071 1.00 94.81 92 ARG A N 1
ATOM 695 C CA . ARG A 1 92 ? -12.813 7.456 8.220 1.00 94.81 92 ARG A CA 1
ATOM 696 C C . ARG A 1 92 ? -12.535 6.789 9.560 1.00 94.81 92 ARG A C 1
ATOM 698 O O . ARG A 1 92 ? -11.380 6.713 9.969 1.00 94.81 92 ARG A O 1
ATOM 705 N N . ILE A 1 93 ? -13.593 6.332 10.218 1.00 95.75 93 ILE A N 1
ATOM 706 C CA . ILE A 1 93 ? -13.520 5.640 11.505 1.00 95.75 93 ILE A CA 1
ATOM 707 C C . ILE A 1 93 ? -13.623 4.139 11.248 1.00 95.75 93 ILE A C 1
ATOM 709 O O . ILE A 1 93 ? -14.421 3.700 10.418 1.00 95.75 93 ILE A O 1
ATOM 713 N N . LEU A 1 94 ? -12.768 3.372 11.920 1.00 94.50 94 LEU A N 1
ATOM 714 C CA . LEU A 1 94 ? -12.801 1.917 11.932 1.00 94.50 94 LEU A CA 1
ATOM 715 C C . LEU A 1 94 ? -12.877 1.465 13.388 1.00 94.50 94 LEU A C 1
ATOM 717 O O . LEU A 1 94 ? -11.928 1.666 14.141 1.00 94.50 94 LEU A O 1
ATOM 721 N N . ASP A 1 95 ? -13.980 0.822 13.760 1.00 92.12 95 ASP A N 1
ATOM 722 C CA . ASP A 1 95 ? -14.181 0.325 15.119 1.00 92.12 95 ASP A CA 1
ATOM 723 C C . ASP A 1 95 ? -13.748 -1.132 15.278 1.00 92.12 95 ASP A C 1
ATOM 725 O O . ASP A 1 95 ? -13.761 -1.925 14.333 1.00 92.12 95 ASP A O 1
ATOM 729 N N . ASN A 1 96 ? -13.427 -1.506 16.519 1.00 93.06 96 ASN A N 1
ATOM 730 C CA . ASN A 1 96 ? -13.104 -2.880 16.922 1.00 93.06 96 ASN A CA 1
ATOM 731 C C . ASN A 1 96 ? -11.909 -3.493 16.167 1.00 93.06 96 ASN A C 1
ATOM 733 O O . ASN A 1 96 ? -11.856 -4.703 15.926 1.00 93.06 96 ASN A O 1
ATOM 737 N N . VAL A 1 97 ? -10.926 -2.666 15.807 1.00 95.75 97 VAL A N 1
ATOM 738 C CA . VAL A 1 97 ? -9.687 -3.133 15.180 1.00 95.75 97 VAL A CA 1
ATOM 739 C C . VAL A 1 97 ? -8.847 -3.894 16.207 1.00 95.75 97 VAL A C 1
ATOM 741 O O . VAL A 1 97 ? -8.500 -3.378 17.265 1.00 95.75 97 VAL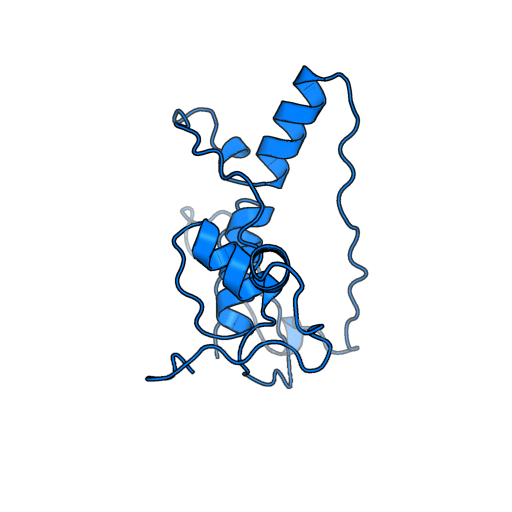 A O 1
ATOM 744 N N . THR A 1 98 ? -8.487 -5.137 15.887 1.00 97.00 98 THR A N 1
ATOM 745 C CA . THR A 1 98 ? -7.532 -5.913 16.688 1.00 97.00 98 THR A CA 1
ATOM 746 C C . THR A 1 98 ? -6.122 -5.679 16.159 1.00 97.00 98 THR A C 1
ATOM 748 O O . THR A 1 98 ? -5.813 -6.064 15.028 1.00 97.00 98 THR A O 1
ATOM 751 N N . ILE A 1 99 ? -5.261 -5.065 16.972 1.00 97.00 99 ILE A N 1
ATOM 752 C CA . ILE A 1 99 ? -3.845 -4.892 16.632 1.00 97.00 99 ILE A CA 1
ATOM 753 C C . ILE A 1 99 ? -3.131 -6.240 16.727 1.00 97.00 99 ILE A C 1
ATOM 755 O O . ILE A 1 99 ? -3.176 -6.913 17.757 1.00 97.00 99 ILE A O 1
ATOM 759 N N . ALA A 1 100 ? -2.462 -6.624 15.647 1.00 96.62 100 ALA A N 1
ATOM 760 C CA . ALA A 1 100 ? -1.739 -7.883 15.530 1.00 96.62 100 ALA A CA 1
ATOM 761 C C . ALA A 1 100 ? -0.554 -7.732 14.560 1.00 96.62 100 ALA A C 1
ATOM 763 O O . ALA A 1 100 ? -0.489 -6.753 13.811 1.00 96.62 100 ALA A O 1
ATOM 764 N N . PRO A 1 101 ? 0.392 -8.686 14.532 1.00 95.06 101 PRO A N 1
ATOM 765 C CA . PRO A 1 101 ? 1.370 -8.757 13.455 1.00 95.06 101 PRO A CA 1
ATOM 766 C C . PRO A 1 101 ? 0.688 -8.845 12.084 1.00 95.06 101 PRO A C 1
ATOM 768 O O . PRO A 1 101 ? -0.334 -9.516 11.928 1.00 95.06 101 PRO A O 1
ATOM 771 N N . SER A 1 102 ? 1.269 -8.181 11.088 1.00 96.19 102 SER A N 1
ATOM 772 C CA . SER A 1 102 ? 0.829 -8.280 9.695 1.00 96.19 102 SER A CA 1
ATOM 773 C C . SER A 1 102 ? 0.996 -9.698 9.145 1.00 96.19 102 SER A C 1
ATOM 775 O O . SER A 1 102 ? 1.869 -10.436 9.606 1.00 96.19 102 SER A O 1
ATOM 777 N N . PRO A 1 103 ? 0.216 -10.105 8.133 1.00 92.25 103 PRO A N 1
ATOM 778 C CA . PRO A 1 103 ? 0.481 -11.355 7.429 1.00 92.25 103 PRO A CA 1
ATOM 779 C C . PRO A 1 103 ? 1.869 -11.327 6.766 1.00 92.25 103 PRO A C 1
ATOM 781 O O . PRO A 1 103 ? 2.357 -10.261 6.392 1.00 92.25 103 PRO A O 1
ATOM 784 N N . GLN A 1 104 ? 2.496 -12.499 6.612 1.00 88.56 104 GLN A N 1
ATOM 785 C CA . GLN A 1 104 ? 3.891 -12.614 6.162 1.00 88.56 104 GLN A CA 1
ATOM 786 C C . GLN A 1 104 ? 4.147 -11.911 4.820 1.00 88.56 104 GLN A C 1
ATOM 788 O O . GLN A 1 104 ? 5.102 -11.151 4.724 1.00 88.56 104 GLN A O 1
ATOM 793 N N . TRP A 1 105 ? 3.249 -12.066 3.840 1.00 91.25 105 TRP A N 1
ATOM 794 C CA . TRP A 1 105 ? 3.371 -11.415 2.527 1.00 91.25 105 TRP A CA 1
ATOM 795 C C . TRP A 1 105 ? 3.481 -9.884 2.629 1.00 91.25 105 TRP A C 1
ATOM 797 O O . TRP A 1 105 ? 4.236 -9.258 1.893 1.00 91.25 105 TRP A O 1
ATOM 807 N N . 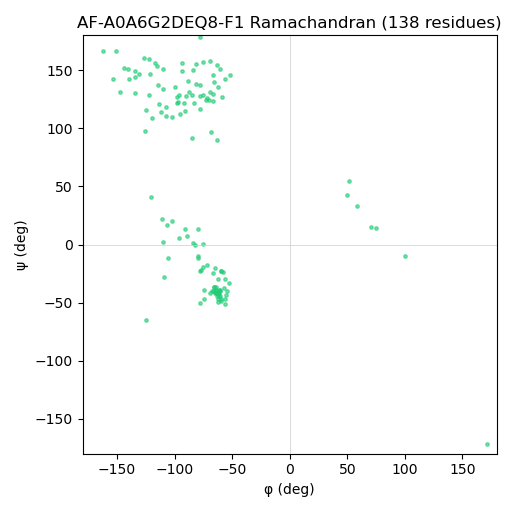LEU A 1 106 ? 2.750 -9.264 3.563 1.00 94.81 106 LEU A N 1
ATOM 808 C CA . LEU A 1 106 ? 2.766 -7.813 3.753 1.00 94.81 106 LEU A CA 1
ATOM 809 C C . LEU A 1 106 ? 4.065 -7.380 4.431 1.00 94.81 106 LEU A C 1
ATOM 811 O O . LEU A 1 106 ? 4.646 -6.362 4.069 1.00 94.81 106 LEU A O 1
ATOM 815 N N . GLN A 1 107 ? 4.539 -8.172 5.395 1.00 93.50 107 GLN A N 1
ATOM 816 C CA . GLN A 1 107 ? 5.830 -7.930 6.030 1.00 93.50 107 GLN A CA 1
ATOM 817 C C . GLN A 1 107 ? 6.972 -8.023 5.011 1.00 93.50 107 GLN A C 1
ATOM 819 O O . GLN A 1 107 ? 7.809 -7.127 4.969 1.00 93.50 107 GLN A O 1
ATOM 824 N N . ASN A 1 108 ? 6.981 -9.068 4.179 1.00 91.44 108 ASN A N 1
ATOM 825 C CA . ASN A 1 108 ? 7.985 -9.278 3.135 1.00 91.44 108 ASN A CA 1
ATOM 826 C C . ASN A 1 108 ? 7.991 -8.128 2.131 1.00 91.44 108 ASN A C 1
ATOM 828 O O . ASN A 1 108 ? 9.038 -7.537 1.889 1.00 91.44 108 ASN A O 1
ATOM 832 N N . LEU A 1 109 ? 6.812 -7.747 1.631 1.00 93.88 109 LEU A N 1
ATOM 833 C CA . LEU A 1 109 ? 6.667 -6.632 0.700 1.00 93.88 109 LEU A CA 1
ATOM 834 C C . LEU A 1 109 ? 7.243 -5.332 1.271 1.00 93.88 109 LEU A C 1
ATOM 836 O O . LEU A 1 109 ? 8.008 -4.651 0.596 1.00 93.88 109 LEU A O 1
ATOM 840 N N . LEU A 1 110 ? 6.922 -4.997 2.524 1.00 95.75 110 LEU A N 1
ATOM 841 C CA . LEU A 1 110 ? 7.473 -3.801 3.164 1.00 95.75 110 LEU A CA 1
ATOM 842 C C . LEU A 1 110 ? 8.993 -3.894 3.344 1.00 95.75 110 LEU A C 1
ATOM 844 O O . LEU A 1 110 ? 9.693 -2.920 3.074 1.00 95.75 110 LEU A O 1
ATOM 848 N N . MET A 1 111 ? 9.511 -5.054 3.757 1.00 93.56 111 MET A N 1
ATOM 849 C CA . MET A 1 111 ? 10.954 -5.258 3.925 1.00 93.56 111 MET A CA 1
ATOM 850 C C . MET A 1 111 ? 11.720 -5.139 2.603 1.00 93.56 111 MET A C 1
ATOM 852 O O . MET A 1 111 ? 12.812 -4.570 2.607 1.00 93.56 111 MET A O 1
ATOM 856 N N . ASN A 1 112 ? 11.145 -5.607 1.491 1.00 91.81 112 ASN A N 1
ATOM 857 C CA . ASN A 1 112 ? 11.724 -5.477 0.150 1.00 91.81 112 ASN A CA 1
ATOM 858 C C . ASN A 1 112 ? 11.863 -4.004 -0.278 1.00 91.81 112 ASN A C 1
ATOM 860 O O . ASN A 1 112 ? 12.832 -3.646 -0.938 1.00 91.81 112 ASN A O 1
ATOM 864 N N . GLU A 1 113 ? 10.981 -3.129 0.207 1.00 93.50 113 GLU A N 1
ATOM 865 C CA . GLU A 1 113 ? 11.046 -1.672 0.009 1.00 93.50 113 GLU A CA 1
ATOM 866 C C . GLU A 1 113 ? 11.829 -0.940 1.121 1.00 93.50 113 GLU A C 1
ATOM 868 O O . GLU A 1 113 ? 11.748 0.280 1.276 1.00 93.50 113 GLU A O 1
ATOM 873 N N . GLY A 1 114 ? 12.581 -1.672 1.951 1.00 93.31 114 GLY A N 1
ATOM 874 C CA . GLY A 1 114 ? 13.376 -1.098 3.040 1.00 93.31 114 GLY A CA 1
ATOM 875 C C . GLY A 1 114 ? 12.550 -0.552 4.213 1.00 93.31 114 GLY A C 1
ATOM 876 O O . GLY A 1 114 ? 13.080 0.172 5.061 1.00 93.31 114 GLY A O 1
ATOM 877 N N . ILE A 1 115 ? 11.263 -0.900 4.297 1.00 96.56 115 ILE A N 1
ATOM 878 C CA . ILE A 1 115 ? 10.355 -0.491 5.369 1.00 96.56 115 ILE A CA 1
ATOM 879 C C . ILE A 1 115 ? 10.266 -1.607 6.408 1.00 96.56 115 ILE A C 1
ATOM 881 O O . ILE A 1 115 ? 9.866 -2.735 6.130 1.00 96.56 115 ILE A O 1
ATOM 885 N N . ARG A 1 116 ? 10.602 -1.283 7.659 1.00 95.88 116 ARG A N 1
ATOM 886 C CA . ARG A 1 116 ? 10.471 -2.229 8.771 1.00 95.88 116 ARG A CA 1
ATOM 887 C C . ARG A 1 116 ? 8.987 -2.429 9.139 1.00 95.88 116 ARG A C 1
ATOM 889 O O . ARG A 1 116 ? 8.355 -1.442 9.517 1.00 95.88 116 ARG A O 1
ATOM 896 N N . PRO A 1 117 ? 8.463 -3.670 9.150 1.00 95.88 117 PRO A N 1
ATOM 897 C CA . PRO A 1 117 ? 7.106 -3.955 9.618 1.00 95.88 117 PRO A CA 1
ATOM 898 C C . PRO A 1 117 ? 6.937 -3.698 11.121 1.00 95.88 117 PRO A C 1
ATOM 900 O O . PRO A 1 117 ? 7.858 -3.940 11.913 1.00 95.88 117 PRO A O 1
ATOM 903 N N . ILE A 1 118 ? 5.751 -3.237 11.516 1.00 96.06 118 ILE A N 1
ATOM 904 C CA . ILE A 1 118 ? 5.409 -2.837 12.887 1.00 96.06 118 ILE A CA 1
ATOM 905 C C . ILE A 1 118 ? 4.180 -3.603 13.388 1.00 96.06 118 ILE A C 1
ATOM 907 O O . ILE A 1 118 ? 4.280 -4.374 14.344 1.00 96.06 118 ILE A O 1
ATOM 911 N N . ASN A 1 119 ? 3.018 -3.377 12.775 1.00 96.62 119 ASN A N 1
ATOM 912 C CA . ASN A 1 119 ? 1.755 -4.060 13.062 1.00 96.62 119 ASN A CA 1
ATOM 913 C C . ASN A 1 119 ? 0.779 -3.866 11.895 1.00 96.62 119 ASN A C 1
ATOM 915 O O . ASN A 1 119 ? 0.973 -2.984 11.064 1.00 96.62 119 ASN A O 1
ATOM 919 N N . ASN A 1 120 ? -0.299 -4.645 11.873 1.00 97.19 120 ASN A N 1
ATOM 920 C CA . ASN A 1 120 ? -1.294 -4.649 10.802 1.00 97.19 120 ASN A CA 1
ATOM 921 C C . ASN A 1 120 ? -1.884 -3.274 10.446 1.00 97.19 120 ASN A C 1
ATOM 923 O O . ASN A 1 120 ? -2.185 -3.046 9.279 1.00 97.19 120 ASN A O 1
ATOM 927 N N . VAL A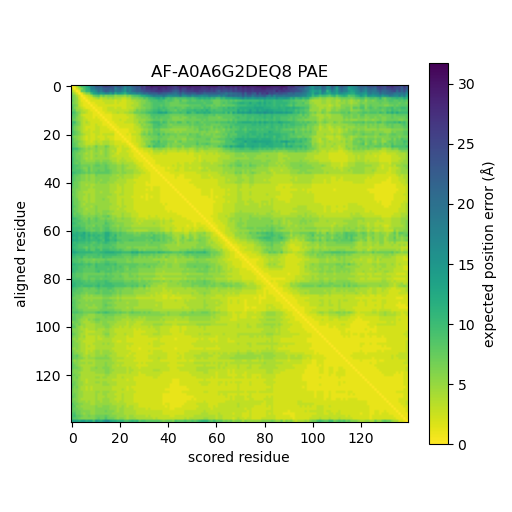 1 121 ? -2.037 -2.348 11.395 1.00 97.50 121 VAL A N 1
ATOM 928 C CA . VAL A 1 121 ? -2.585 -1.011 11.107 1.00 97.50 121 VAL A CA 1
ATOM 929 C C . VAL A 1 121 ? -1.532 -0.109 10.468 1.00 97.50 121 VAL A C 1
ATOM 931 O O . VAL A 1 121 ? -1.773 0.468 9.407 1.00 97.50 121 VAL A O 1
ATOM 934 N N . VAL A 1 122 ? -0.347 -0.019 11.076 1.00 97.62 122 VAL A N 1
ATOM 935 C CA . VAL A 1 122 ? 0.760 0.801 10.557 1.00 97.62 122 VAL A CA 1
ATOM 936 C C . VAL A 1 122 ? 1.220 0.281 9.195 1.00 97.62 122 VAL A C 1
ATOM 938 O O . VAL A 1 122 ? 1.380 1.049 8.246 1.00 97.62 122 VAL A O 1
ATOM 941 N N . ASP A 1 123 ? 1.361 -1.031 9.063 1.00 98.25 123 ASP A N 1
ATOM 942 C CA . ASP A 1 123 ? 1.863 -1.669 7.851 1.00 98.25 123 ASP A CA 1
ATOM 943 C C . ASP A 1 123 ? 0.903 -1.483 6.675 1.00 98.25 123 ASP A C 1
ATOM 945 O O . ASP A 1 123 ? 1.351 -1.232 5.558 1.00 98.25 123 ASP A O 1
ATOM 949 N N . VAL A 1 124 ? -0.415 -1.512 6.912 1.00 97.44 124 VAL A N 1
ATOM 950 C CA . VAL A 1 124 ? -1.401 -1.199 5.867 1.00 97.44 124 VAL A CA 1
ATOM 951 C C . VAL A 1 124 ? -1.274 0.253 5.407 1.00 97.44 124 VAL A C 1
ATOM 953 O O . VAL A 1 124 ? -1.348 0.501 4.206 1.00 97.44 124 VAL A O 1
ATOM 956 N N . THR A 1 125 ? -1.024 1.217 6.303 1.00 97.94 125 THR A N 1
ATOM 957 C CA . THR A 1 125 ? -0.811 2.613 5.868 1.00 97.94 125 THR A CA 1
ATOM 958 C C . THR A 1 125 ? 0.444 2.773 5.003 1.00 97.94 125 THR A C 1
ATOM 960 O O . THR A 1 125 ? 0.388 3.469 3.988 1.00 97.94 125 THR A O 1
ATOM 963 N N . ASN A 1 126 ? 1.537 2.069 5.324 1.00 98.44 126 ASN A N 1
ATOM 964 C CA . ASN A 1 126 ? 2.746 2.044 4.491 1.00 98.44 126 ASN A CA 1
ATOM 965 C C . ASN A 1 126 ? 2.512 1.332 3.152 1.00 98.44 126 ASN A C 1
ATOM 967 O O . ASN A 1 126 ? 2.967 1.791 2.109 1.00 98.44 126 ASN A O 1
ATOM 971 N N . TYR A 1 127 ? 1.756 0.238 3.153 1.00 97.88 127 TYR A N 1
ATOM 972 C CA . TYR A 1 127 ? 1.409 -0.470 1.925 1.00 97.88 127 TYR A CA 1
ATOM 973 C C . TYR A 1 127 ? 0.550 0.377 0.988 1.00 97.88 127 TYR A C 1
ATOM 975 O O . TYR A 1 127 ? 0.802 0.407 -0.212 1.00 97.88 127 TYR A O 1
ATOM 983 N N . ILE A 1 128 ? -0.430 1.111 1.518 1.00 96.94 128 ILE A N 1
ATOM 984 C CA . ILE A 1 128 ? -1.250 2.028 0.717 1.00 96.94 128 ILE A CA 1
ATOM 985 C C . ILE A 1 128 ? -0.417 3.190 0.165 1.00 96.94 128 ILE A C 1
ATOM 987 O O . ILE A 1 128 ? -0.620 3.571 -0.991 1.00 96.94 128 ILE A O 1
ATOM 991 N N . LEU A 1 129 ? 0.562 3.690 0.929 1.00 98.00 129 LEU A N 1
ATOM 992 C CA . LEU A 1 129 ? 1.549 4.644 0.423 1.00 98.00 129 LEU A CA 1
ATOM 993 C C . LEU A 1 129 ? 2.290 4.081 -0.798 1.00 98.00 129 LEU A C 1
ATOM 995 O O . LEU A 1 129 ? 2.310 4.741 -1.831 1.00 98.00 129 LEU A O 1
ATOM 999 N N . LEU A 1 130 ? 2.836 2.866 -0.718 1.00 97.75 130 LEU A N 1
ATOM 1000 C CA . LEU A 1 130 ? 3.553 2.243 -1.838 1.00 97.75 130 LEU A CA 1
ATOM 1001 C C . LEU A 1 130 ? 2.628 1.929 -3.023 1.00 97.75 130 LEU A C 1
ATOM 1003 O O . LEU A 1 130 ? 2.991 2.122 -4.182 1.00 97.75 130 LEU A O 1
ATOM 1007 N N . TYR A 1 131 ? 1.411 1.457 -2.755 1.00 96.94 131 TYR A N 1
ATOM 1008 C CA . TYR A 1 131 ? 0.500 1.006 -3.802 1.00 96.94 131 TYR A CA 1
ATOM 1009 C C . TYR A 1 131 ? -0.114 2.179 -4.578 1.00 96.94 131 TYR A C 1
ATOM 1011 O O . TYR A 1 131 ? -0.119 2.161 -5.809 1.00 96.94 131 TYR A O 1
ATOM 1019 N N . PHE A 1 132 ? -0.609 3.207 -3.880 1.00 96.69 132 PHE A N 1
ATOM 1020 C CA . PHE A 1 132 ? -1.331 4.342 -4.475 1.00 96.69 132 PHE A CA 1
ATOM 1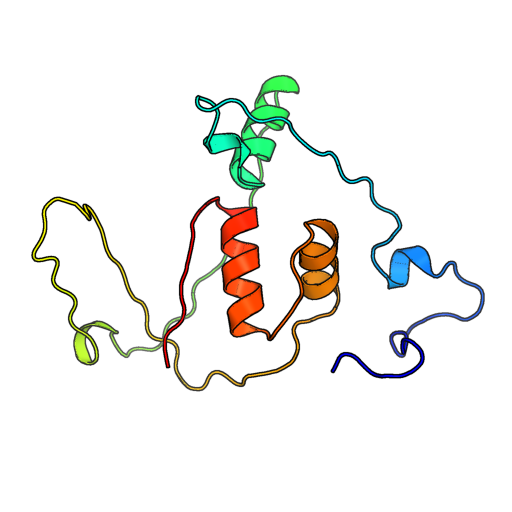021 C C . PHE A 1 132 ? -0.520 5.642 -4.540 1.00 96.69 132 PHE A C 1
ATOM 1023 O O . PHE A 1 132 ? -0.963 6.591 -5.183 1.00 96.69 132 PHE A O 1
ATOM 1030 N N . GLY A 1 133 ? 0.630 5.730 -3.866 1.00 97.31 133 GLY A N 1
ATOM 1031 C CA . GLY A 1 133 ? 1.391 6.980 -3.739 1.00 97.31 133 GLY A CA 1
ATOM 1032 C C . GLY A 1 133 ? 0.766 7.973 -2.759 1.00 97.31 133 GLY A C 1
ATOM 1033 O O . GLY A 1 133 ? 1.126 9.148 -2.762 1.00 97.31 133 GLY A O 1
ATOM 1034 N N . GLN A 1 134 ? -0.190 7.526 -1.937 1.00 97.38 134 GLN A N 1
ATOM 1035 C CA . GLN A 1 134 ? -0.944 8.375 -1.019 1.00 97.38 134 GLN A CA 1
ATOM 1036 C C . GLN A 1 134 ? -0.505 8.116 0.428 1.00 97.38 134 GLN A C 1
ATOM 1038 O O . GLN A 1 134 ? -0.831 7.065 0.984 1.00 97.38 134 GLN A O 1
ATOM 1043 N N . PRO A 1 135 ? 0.172 9.075 1.083 1.00 97.62 135 PRO A N 1
ATOM 1044 C CA . PRO A 1 135 ? 0.457 8.980 2.506 1.00 97.62 135 PRO A CA 1
ATOM 1045 C C . PRO A 1 135 ? -0.843 8.943 3.315 1.00 97.62 135 PRO A C 1
ATOM 1047 O O . PRO A 1 135 ? -1.762 9.734 3.074 1.00 97.62 135 PRO A O 1
ATOM 1050 N N . MET A 1 136 ? -0.898 8.043 4.293 1.00 97.62 136 MET A N 1
ATOM 1051 C CA . MET A 1 136 ? -2.004 7.908 5.237 1.00 97.62 136 MET A CA 1
ATOM 1052 C C . MET A 1 136 ? -1.489 7.943 6.673 1.00 97.62 136 MET A C 1
ATOM 1054 O O . MET A 1 136 ? -0.312 7.702 6.936 1.00 97.62 136 MET A O 1
ATOM 1058 N N . HIS A 1 137 ? -2.387 8.239 7.605 1.00 97.25 137 HIS A N 1
ATOM 1059 C CA . HIS A 1 137 ? -2.096 8.202 9.029 1.00 97.25 137 HIS A CA 1
ATOM 1060 C C . HIS A 1 137 ? -3.280 7.600 9.781 1.00 97.25 137 HIS A C 1
ATOM 1062 O O . HIS A 1 137 ? -4.429 7.852 9.416 1.00 97.25 137 HIS A O 1
ATOM 1068 N N . ALA A 1 138 ? -2.990 6.817 10.816 1.00 95.75 138 ALA A N 1
ATOM 1069 C CA . ALA A 1 138 ? -3.981 6.275 11.734 1.00 95.75 138 ALA A CA 1
ATOM 1070 C C . ALA A 1 138 ? -3.830 6.964 13.094 1.00 95.75 138 ALA A C 1
ATOM 1072 O O . ALA A 1 1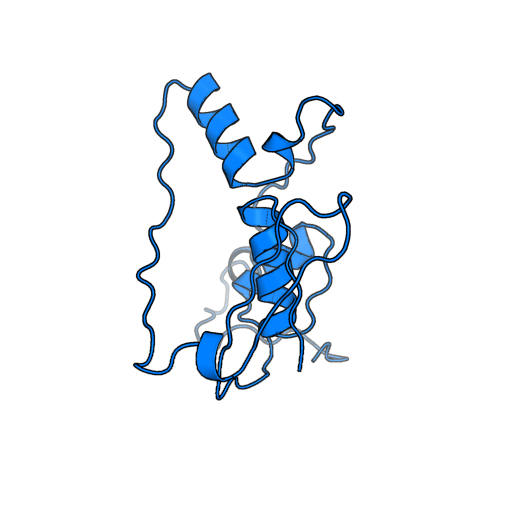38 ? -2.713 7.112 13.588 1.00 95.75 138 ALA A O 1
ATOM 1073 N N . PHE A 1 139 ? -4.953 7.377 13.672 1.00 94.19 139 PHE A N 1
ATOM 1074 C CA . PHE A 1 139 ? -5.042 7.910 15.029 1.00 94.19 139 PHE A CA 1
ATOM 1075 C C . PHE A 1 139 ? -5.774 6.892 15.913 1.00 94.19 139 PHE A C 1
ATOM 1077 O O . PHE A 1 139 ? -6.592 6.130 15.393 1.00 94.19 139 PHE A O 1
ATOM 1084 N N . ASP A 1 140 ? -5.453 6.887 17.207 1.00 88.19 140 ASP A N 1
ATOM 1085 C CA . ASP A 1 140 ? -6.192 6.183 18.269 1.00 88.19 140 ASP A CA 1
ATOM 1086 C C . ASP A 1 140 ? -7.157 7.173 18.940 1.00 88.19 140 ASP A C 1
ATOM 1088 O O . ASP A 1 140 ? -6.680 8.282 19.297 1.00 88.19 140 ASP A O 1
#

pLDDT: mean 93.0, std 7.91, range [45.03, 98.44]

Radius of gyration: 19.22 Å; Cα contacts (8 Å, |Δi|>4): 97; chains: 1; bounding box: 41×58×44 Å

Solvent-accessible surface area (backbone atoms only — not comparable to full-atom values): 9676 Å² total; per-residue (Å²): 127,93,64,97,69,80,87,80,74,62,93,84,65,62,92,89,62,76,65,38,76,82,59,73,67,75,71,88,86,83,87,76,92,75,56,91,90,43,66,57,59,62,10,52,54,39,39,44,50,54,53,19,63,77,68,77,48,83,77,84,76,88,84,79,86,84,85,78,75,96,73,59,51,72,81,81,50,86,88,84,77,96,54,88,88,53,92,74,87,86,85,82,77,80,80,90,76,79,86,43,78,50,59,66,73,60,37,45,55,33,46,75,72,74,37,83,72,80,27,42,68,62,41,48,34,54,48,43,20,45,42,70,52,46,86,64,85,86,85,134

Organism: Streptococcus pneumoniae (NCBI:txid1313)

InterPro domains:
  IPR005146 B3/B4 tRNA-binding domain [PF03483] (86-140)
  IPR012340 Nucleic acid-binding, OB-fold [G3DSA:2.40.50.140] (3-26)
  IPR012340 Nucleic acid-binding, OB-fold [SSF50249] (4-64)
  IPR020825 Phenylalanyl-tRNA synthetase-like, B3/B4 [G3DSA:3.50.40.10] (66-140)
  IPR045060 Phenylalanine-tRNA ligase, class IIc, beta subunit [PTHR10947] (21-140)

Secondary structure (DSSP, 8-state):
---SS-----TTPPTTS-SHHHHT-SS--------TT-GGGGSHHHHHHHHHHHTT----PPP------S--HHHH-------TT-S--------S----PPPHHHHHHHHHTTPPP--HHHHHHHHHHHHHS-------

Nearest PDB structures (foldseek):
  2rhq-assembly1_B-2  TM=9.285E-01  e=4.803E-07  Staphylococcus haemolyticus
  7n8y-assembly1_B  TM=6.828E-01  e=8.415E-05  Salmonella enterica subsp. enterica serovar Typhimurium

Foldseek 3Di:
DPDPDDDDFDPPDDPPDDCCVSQVNPDDDDDDPDDPVQLLVQAPVSVQ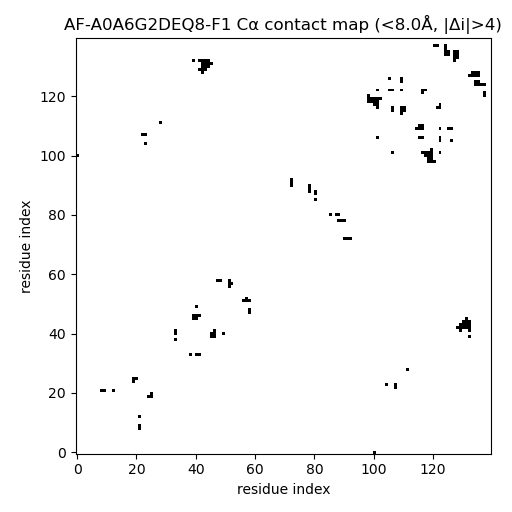VVVCVVVVHDDDDDDDDDDDDPDDPVVVDDDDDPDPPDPDDDDDDDPPDDKAADDSVLQSVCVSVVHHGDTPVVSVQVNCCHHRVDHDDDDD